Protein AF-A0A7H4P3D1-F1 (afdb_monomer)

Secondary structure (DSSP, 8-state):
-----SSHHHHHHHEEEEEETTEEEEEE---EEEEE-TT--EEEEEEGGGEEEETTEEEEHHHHHHHHHTSTT--EEEEEEEP-SS--EEEEEEE-S-TT--HHHHHHHHHTTS-GGGS-SEEEE-SS--B-TTSSB-HHHHHHHHHTT-

InterPro domains:
  IPR025110 AMP-binding enzyme, C-terminal domain [PF13193] (64-136)
  IPR045851 AMP-binding enzyme domain superfamily [G3DSA:3.30.300.30] (56-149)

Mean predicted aligned error: 7.92 Å

Organism: NCBI:txid2058152

Structure (mmCIF, N/CA/C/O backbone):
data_AF-A0A7H4P3D1-F1
#
_entry.id   AF-A0A7H4P3D1-F1
#
loop_
_atom_site.group_PDB
_atom_site.id
_atom_site.type_symbol
_atom_site.label_atom_id
_atom_site.label_alt_id
_atom_site.label_comp_id
_atom_site.label_asym_id
_atom_site.label_entity_id
_atom_site.label_seq_id
_atom_site.pdbx_PDB_ins_code
_atom_site.Cartn_x
_atom_site.Cartn_y
_atom_site.Cartn_z
_atom_site.occupancy
_atom_site.B_iso_or_equiv
_atom_site.auth_seq_id
_atom_site.auth_comp_id
_atom_site.auth_asym_id
_atom_site.auth_atom_id
_atom_site.pdbx_PDB_model_num
ATOM 1 N N . MET A 1 1 ? -19.772 1.461 20.536 1.00 72.75 1 MET A N 1
ATOM 2 C CA . MET A 1 1 ? -18.361 1.817 20.807 1.00 72.75 1 MET A CA 1
ATOM 3 C C . MET A 1 1 ? -17.828 0.920 21.906 1.00 72.75 1 MET A C 1
ATOM 5 O O . MET A 1 1 ? -18.615 0.497 22.742 1.00 72.75 1 MET A O 1
ATOM 9 N N . ALA A 1 2 ? -16.532 0.612 21.884 1.00 85.75 2 ALA A N 1
ATOM 10 C CA . ALA A 1 2 ? -15.872 -0.079 22.991 1.00 85.75 2 ALA A CA 1
ATOM 11 C C . ALA A 1 2 ? -15.752 0.839 24.223 1.00 85.75 2 ALA A C 1
ATOM 13 O O . ALA A 1 2 ? -15.861 2.056 24.089 1.00 85.75 2 ALA A O 1
ATOM 14 N N . LEU A 1 3 ? -15.507 0.251 25.399 1.00 91.12 3 LEU A N 1
ATOM 15 C CA . LEU A 1 3 ? -15.302 0.992 26.653 1.00 91.12 3 LEU A CA 1
ATOM 16 C C . LEU A 1 3 ? -13.948 1.719 26.711 1.00 91.12 3 LEU A C 1
ATOM 18 O O . LEU A 1 3 ? -13.807 2.683 27.453 1.00 91.12 3 LEU A O 1
ATOM 22 N N . GLY A 1 4 ? -12.960 1.259 25.941 1.00 91.88 4 GLY A N 1
ATOM 23 C CA . GLY A 1 4 ? -11.606 1.804 25.931 1.00 91.88 4 GLY A CA 1
ATOM 24 C C . GLY A 1 4 ? -10.551 0.721 25.719 1.00 91.88 4 GLY A C 1
ATOM 25 O O . GLY A 1 4 ? -10.871 -0.422 25.387 1.00 91.88 4 GLY A O 1
ATOM 26 N N . TYR A 1 5 ? -9.294 1.103 25.915 1.00 93.94 5 TYR A N 1
ATOM 27 C CA . TYR A 1 5 ? -8.133 0.220 25.981 1.00 93.94 5 TYR A CA 1
ATOM 28 C C . TYR A 1 5 ? -7.785 -0.110 27.436 1.00 93.94 5 TYR A C 1
ATOM 30 O O . TYR A 1 5 ? -8.216 0.575 28.360 1.00 93.94 5 TYR A O 1
ATOM 38 N N . SER A 1 6 ? -6.956 -1.136 27.645 1.00 95.44 6 SER A N 1
ATOM 39 C CA . SER A 1 6 ? -6.374 -1.415 28.966 1.00 95.44 6 SER A CA 1
ATOM 40 C C . SER A 1 6 ? -5.461 -0.286 29.455 1.00 95.44 6 SER A C 1
ATOM 42 O O . SER A 1 6 ? -5.284 -0.129 30.657 1.00 95.44 6 SER A O 1
ATOM 44 N N . ASP A 1 7 ? -4.889 0.488 28.526 1.00 95.81 7 ASP A N 1
ATOM 45 C CA . ASP A 1 7 ? -4.150 1.716 28.807 1.00 95.81 7 ASP A CA 1
ATOM 46 C C . ASP A 1 7 ? -5.115 2.927 28.853 1.00 95.81 7 ASP A C 1
ATOM 48 O O . ASP A 1 7 ? -5.728 3.279 27.831 1.00 95.81 7 ASP A O 1
ATOM 52 N N . PRO A 1 8 ? -5.264 3.590 30.016 1.00 94.56 8 PRO A N 1
ATOM 53 C CA . PRO A 1 8 ? -6.121 4.763 30.156 1.00 94.56 8 PRO A CA 1
ATOM 54 C C . PRO A 1 8 ? -5.666 5.971 29.329 1.00 94.56 8 PRO A C 1
ATOM 56 O O . PRO A 1 8 ? -6.516 6.723 28.852 1.00 94.56 8 PRO A O 1
ATOM 59 N N . GLN A 1 9 ? -4.357 6.163 29.126 1.00 94.44 9 GLN A N 1
ATOM 60 C CA . GLN A 1 9 ? -3.843 7.288 28.334 1.00 94.44 9 GLN A CA 1
ATOM 61 C C . GLN A 1 9 ? -4.217 7.109 26.865 1.00 94.44 9 GLN A C 1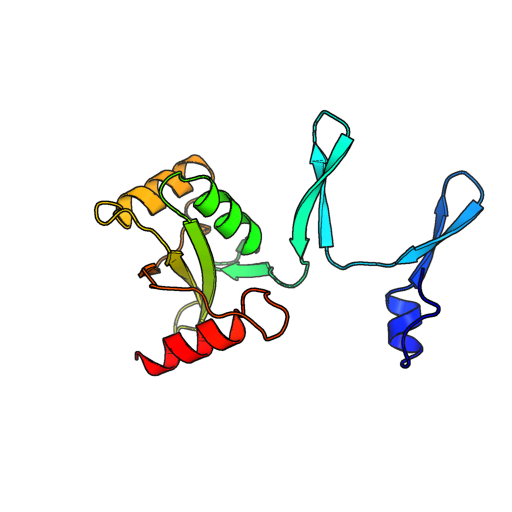
ATOM 63 O O . GLN A 1 9 ? -4.815 8.003 26.267 1.00 94.44 9 GLN A O 1
ATOM 68 N N . LEU A 1 10 ? -3.998 5.910 26.317 1.00 91.94 10 LEU A N 1
ATOM 69 C CA . LEU A 1 10 ? -4.410 5.588 24.951 1.00 91.94 10 LEU A CA 1
ATOM 70 C C . LEU A 1 10 ? -5.931 5.704 24.762 1.00 91.94 10 LEU A C 1
ATOM 72 O O . LEU A 1 10 ? -6.401 6.105 23.695 1.00 91.94 10 LEU A O 1
ATOM 76 N N . THR A 1 11 ? -6.711 5.375 25.796 1.00 93.88 11 THR A N 1
ATOM 77 C CA . THR A 1 11 ? -8.167 5.575 25.787 1.00 93.88 11 THR A CA 1
ATOM 78 C C . THR A 1 11 ? -8.511 7.054 25.655 1.00 93.88 11 THR A C 1
ATOM 80 O O . THR A 1 11 ? -9.230 7.415 24.727 1.00 93.88 11 THR A O 1
ATOM 83 N N . ALA A 1 12 ? -7.954 7.919 26.506 1.00 93.81 12 ALA A N 1
ATOM 84 C CA . ALA A 1 12 ? -8.199 9.361 26.449 1.00 93.81 12 ALA A CA 1
ATOM 85 C C . ALA A 1 12 ? -7.734 9.996 25.123 1.00 93.81 12 ALA A C 1
ATOM 87 O O . ALA A 1 12 ? -8.370 10.911 24.608 1.00 93.81 12 ALA A O 1
ATOM 88 N N . GLU A 1 13 ? -6.655 9.486 24.523 1.00 92.31 13 GLU A N 1
ATOM 89 C CA . GLU A 1 13 ? -6.147 9.967 23.232 1.00 92.31 13 GLU A CA 1
ATOM 90 C C . GLU A 1 13 ? -7.005 9.569 22.022 1.00 92.31 13 GLU A C 1
ATOM 92 O O . GLU A 1 13 ? -6.906 10.184 20.951 1.00 92.31 13 GLU A O 1
ATOM 97 N N . ARG A 1 14 ? -7.773 8.480 22.130 1.00 94.12 14 ARG A N 1
ATOM 98 C CA . ARG A 1 14 ? -8.523 7.904 21.004 1.00 94.12 14 ARG A CA 1
ATOM 99 C C . ARG A 1 14 ? -10.029 8.085 21.139 1.00 94.12 14 ARG A C 1
ATOM 101 O O . ARG A 1 14 ? -10.684 8.178 20.106 1.00 94.12 14 ARG A O 1
ATOM 108 N N . PHE A 1 15 ? -10.562 8.150 22.353 1.00 96.00 15 PHE A N 1
ATOM 109 C CA . PHE A 1 15 ? -11.979 8.350 22.641 1.00 96.00 15 PHE A CA 1
ATOM 110 C C . PHE A 1 15 ? -12.197 9.785 23.125 1.00 96.00 15 PHE A C 1
ATOM 112 O O . PHE A 1 15 ? -11.835 10.132 24.245 1.00 96.00 15 PHE A O 1
ATOM 119 N N . ILE A 1 16 ? -12.763 10.627 22.263 1.00 95.50 16 ILE A N 1
ATOM 120 C CA . ILE A 1 16 ? -12.847 12.079 22.461 1.00 95.50 16 ILE A CA 1
ATOM 121 C C . ILE A 1 16 ? -14.318 12.482 22.489 1.00 95.50 16 ILE A C 1
ATOM 123 O O . ILE A 1 16 ? -15.066 12.136 21.576 1.00 95.50 16 ILE A O 1
ATOM 127 N N . SER A 1 17 ? -14.732 13.214 23.522 1.00 95.31 17 SER A N 1
ATOM 128 C CA . SER A 1 17 ? -16.070 13.812 23.563 1.00 95.31 17 SER A CA 1
ATOM 129 C C . SER A 1 17 ? -16.103 15.055 22.677 1.00 95.31 17 SER A C 1
ATOM 131 O O . SER A 1 17 ? -15.261 15.940 22.836 1.00 95.31 17 SER A O 1
ATOM 133 N N . ILE A 1 18 ? -17.036 15.111 21.727 1.00 95.38 18 ILE A N 1
ATOM 134 C CA . ILE A 1 18 ? -17.184 16.221 20.780 1.00 95.38 18 ILE A CA 1
ATOM 135 C C . ILE A 1 18 ? -18.657 16.651 20.752 1.00 95.38 18 ILE A C 1
ATOM 137 O O . ILE A 1 18 ? -19.525 15.794 20.558 1.00 95.38 18 ILE A O 1
ATOM 141 N N . PRO A 1 19 ? -18.954 17.958 20.876 1.00 95.94 19 PRO A N 1
ATOM 142 C CA . PRO A 1 19 ? -20.298 18.473 20.658 1.00 95.94 19 PRO A CA 1
ATOM 143 C C . PRO A 1 19 ? -20.730 18.231 19.208 1.00 95.94 19 PRO A C 1
ATOM 145 O O . PRO A 1 19 ? -20.102 18.723 18.267 1.00 95.94 19 PRO A O 1
ATOM 148 N N . TYR A 1 20 ? -21.815 17.491 19.010 1.00 93.25 20 TYR A N 1
ATOM 149 C CA . TYR A 1 20 ? -22.378 17.208 17.697 1.00 93.25 20 TYR A CA 1
ATOM 150 C C . TYR A 1 20 ? -23.904 17.257 17.770 1.00 93.25 20 TYR A C 1
ATOM 152 O O . TYR A 1 20 ? -24.517 16.587 18.591 1.00 93.25 20 TYR A O 1
ATOM 160 N N . GLN A 1 21 ? -24.527 18.084 16.925 1.00 94.38 21 GLN A N 1
ATOM 161 C CA . GLN A 1 21 ? -25.988 18.274 16.894 1.00 94.38 21 GLN A CA 1
ATOM 162 C C . GLN A 1 21 ? -26.615 18.634 18.262 1.00 94.38 21 GLN A C 1
ATOM 164 O O . GLN A 1 21 ? -27.745 18.258 18.560 1.00 94.38 21 GLN A O 1
ATOM 169 N N . GLY A 1 22 ? -25.895 19.402 19.087 1.00 93.44 22 GLY A N 1
ATOM 170 C CA . GLY A 1 22 ? -26.395 19.901 20.374 1.00 93.44 22 GLY A CA 1
ATOM 171 C C . GLY A 1 22 ? -26.222 18.944 21.557 1.00 93.44 22 GLY A C 1
ATOM 172 O O . GLY A 1 22 ? -26.674 19.268 22.652 1.00 93.44 22 GLY A O 1
ATOM 173 N N . THR A 1 23 ? -25.558 17.801 21.370 1.00 95.50 23 THR A N 1
ATOM 174 C CA . THR A 1 23 ? -25.186 16.883 22.453 1.00 95.50 23 THR A CA 1
ATOM 175 C C . THR A 1 23 ? -23.700 16.552 22.406 1.00 95.50 23 THR A C 1
ATOM 177 O O . THR A 1 23 ? -23.079 16.555 21.344 1.00 95.50 23 THR A O 1
ATOM 180 N N . ASP A 1 24 ? -23.120 16.259 23.565 1.00 94.69 24 ASP A N 1
ATOM 181 C CA . ASP A 1 24 ? -21.763 15.727 23.636 1.00 94.69 24 ASP A CA 1
ATOM 182 C C . ASP A 1 24 ? -21.795 14.238 23.292 1.00 94.69 24 ASP A C 1
ATOM 184 O O . ASP A 1 24 ? -22.422 13.430 23.983 1.00 94.69 24 ASP A O 1
ATOM 188 N N . VAL A 1 25 ? -21.127 13.877 22.198 1.00 96.50 25 VAL A N 1
ATOM 189 C CA . VAL A 1 25 ? -21.044 12.502 21.710 1.00 96.50 25 VAL A CA 1
ATOM 190 C C . VAL A 1 25 ? -19.599 12.034 21.813 1.00 96.50 25 VAL A C 1
ATOM 192 O O . VAL A 1 25 ? -18.666 12.744 21.442 1.00 96.50 25 VAL A O 1
ATOM 195 N N . LEU A 1 26 ? -19.400 10.813 22.306 1.00 95.38 26 LEU A N 1
ATOM 196 C CA . LEU A 1 26 ? -18.085 10.183 22.308 1.00 95.38 26 LEU A CA 1
ATOM 197 C C . LEU A 1 26 ? -17.746 9.711 20.886 1.00 95.38 26 LEU A C 1
ATOM 199 O O . LEU A 1 26 ? -18.516 8.977 20.275 1.00 95.38 26 LEU A O 1
ATOM 203 N N . PHE A 1 27 ? -16.590 10.101 20.360 1.00 95.81 27 PHE A N 1
ATOM 204 C CA . PHE A 1 27 ? -16.080 9.653 19.064 1.00 95.81 27 PHE A CA 1
ATOM 205 C C . PHE A 1 27 ? -14.784 8.870 19.232 1.00 95.81 27 PHE A C 1
ATOM 207 O O . PHE A 1 27 ? -13.979 9.157 20.115 1.00 95.81 27 PHE A O 1
ATOM 214 N N . TYR A 1 28 ? -14.554 7.905 18.338 1.00 94.81 28 TYR A N 1
ATOM 215 C CA . TYR A 1 28 ? -13.299 7.162 18.265 1.00 94.81 28 TYR A CA 1
ATOM 216 C C . TYR A 1 28 ? -12.442 7.632 17.081 1.00 94.81 28 TYR A C 1
ATOM 218 O O . TYR A 1 28 ? -12.864 7.559 15.926 1.00 94.81 28 TYR A O 1
ATOM 226 N N . ARG A 1 29 ? -11.211 8.078 17.351 1.00 92.06 29 ARG A N 1
ATOM 227 C CA . ARG A 1 29 ? -10.242 8.518 16.338 1.00 92.06 29 ARG A CA 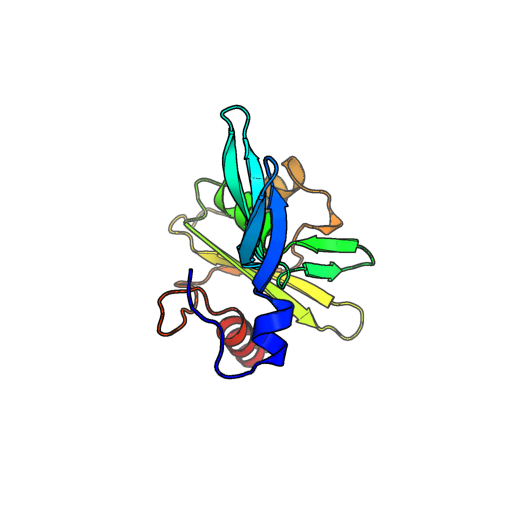1
ATOM 228 C C . ARG A 1 29 ? -9.552 7.319 15.682 1.00 92.06 29 ARG A C 1
ATOM 230 O O . ARG A 1 29 ? -8.555 6.798 16.193 1.00 92.06 29 ARG A O 1
ATOM 237 N N . THR A 1 30 ? -10.052 6.931 14.511 1.00 88.88 30 THR A N 1
ATOM 238 C CA . THR A 1 30 ? -9.614 5.749 13.745 1.00 88.88 30 THR A CA 1
ATOM 239 C C . THR A 1 30 ? -8.190 5.825 13.193 1.00 88.88 30 THR A C 1
ATOM 241 O O . THR A 1 30 ? -7.587 4.782 12.933 1.00 88.88 30 THR A O 1
ATOM 244 N N . ASP A 1 31 ? -7.646 7.041 13.048 1.00 86.44 31 ASP A N 1
ATOM 245 C CA . ASP A 1 31 ? -6.417 7.334 12.283 1.00 86.44 31 ASP A CA 1
ATOM 246 C C . ASP A 1 31 ? -6.533 7.059 10.775 1.00 86.44 31 ASP A C 1
ATOM 248 O O . ASP A 1 31 ? -5.543 7.080 10.039 1.00 86.44 31 ASP A O 1
ATOM 252 N N . ASP A 1 32 ? -7.745 6.784 10.303 1.00 86.50 32 ASP A N 1
ATOM 253 C CA . ASP A 1 32 ? -8.042 6.636 8.891 1.00 86.50 32 ASP A CA 1
ATOM 254 C C . ASP A 1 32 ? -8.298 8.030 8.291 1.00 86.50 32 ASP A C 1
ATOM 256 O O . ASP A 1 32 ? -8.981 8.871 8.877 1.00 86.50 32 ASP A O 1
ATOM 260 N N . ARG A 1 33 ? -7.732 8.294 7.111 1.00 81.88 33 ARG A N 1
ATOM 261 C CA . ARG A 1 33 ? -8.035 9.488 6.317 1.00 81.88 33 ARG A CA 1
ATOM 262 C C . ARG A 1 33 ? -9.154 9.130 5.356 1.00 81.88 33 ARG A C 1
ATOM 264 O O . ARG A 1 33 ? -9.011 8.183 4.586 1.00 81.88 33 ARG A O 1
ATOM 271 N N . ALA A 1 34 ? -10.219 9.918 5.360 1.00 88.75 34 ALA A N 1
ATOM 272 C CA . ALA A 1 34 ? -11.354 9.732 4.472 1.00 88.75 34 ALA A CA 1
ATOM 273 C C . ALA A 1 34 ? -11.849 11.072 3.914 1.00 88.75 34 ALA A C 1
ATOM 275 O O . ALA A 1 34 ? -11.550 12.131 4.465 1.00 88.75 34 ALA A O 1
ATOM 276 N N . THR A 1 35 ? -12.589 11.001 2.813 1.00 91.44 35 THR A N 1
ATOM 277 C CA . THR A 1 35 ? -13.339 12.110 2.207 1.00 91.44 35 THR A CA 1
ATOM 278 C C . THR A 1 35 ? -14.732 11.617 1.833 1.00 91.44 35 THR A C 1
ATOM 280 O O . THR A 1 35 ? -14.950 10.408 1.796 1.00 91.44 35 THR A O 1
ATOM 283 N N . CYS A 1 36 ? -15.663 12.521 1.541 1.00 94.50 36 CYS A N 1
ATOM 284 C CA . CYS A 1 36 ? -16.924 12.152 0.901 1.00 94.50 36 CYS A CA 1
ATOM 285 C C . CYS A 1 36 ? -16.808 12.283 -0.624 1.00 94.50 36 CYS A C 1
ATOM 287 O O . CYS A 1 36 ? -16.078 13.158 -1.103 1.00 94.50 36 CYS A O 1
ATOM 289 N N . ASP A 1 37 ? -17.501 11.424 -1.371 1.00 91.44 37 ASP A N 1
ATOM 290 C CA . ASP A 1 37 ? -17.739 11.617 -2.806 1.00 91.44 37 ASP A CA 1
ATOM 291 C C . ASP A 1 37 ? -18.935 12.563 -3.058 1.00 91.44 37 ASP A C 1
ATOM 293 O O . ASP A 1 37 ? -19.469 13.176 -2.128 1.00 91.44 37 ASP A O 1
ATOM 297 N N . GLN A 1 38 ? -19.338 12.720 -4.323 1.00 93.88 38 GLN A N 1
ATOM 298 C CA . GLN A 1 38 ? -20.454 13.597 -4.711 1.00 93.88 38 GLN A CA 1
ATOM 299 C C . GLN A 1 38 ? -21.811 13.119 -4.167 1.00 93.88 38 GLN A C 1
ATOM 301 O O . GLN A 1 38 ? -22.704 13.941 -3.970 1.00 93.88 38 GLN A O 1
ATOM 306 N N . ASP A 1 39 ? -21.934 11.829 -3.855 1.00 95.00 39 ASP A N 1
ATOM 307 C CA . ASP A 1 39 ? -23.143 11.193 -3.327 1.00 95.00 39 ASP A CA 1
ATOM 308 C C . ASP A 1 39 ? -23.120 11.086 -1.790 1.00 95.00 39 ASP A C 1
ATOM 310 O O . ASP A 1 39 ? -23.997 10.472 -1.184 1.00 95.00 39 ASP A O 1
ATOM 314 N N . SER A 1 40 ? -22.145 11.725 -1.130 1.00 92.50 40 SER A N 1
ATOM 315 C CA . SER A 1 40 ? -21.931 11.689 0.325 1.00 92.50 40 SER A CA 1
ATOM 316 C C . SER A 1 40 ? -21.518 10.322 0.890 1.00 92.50 40 SER A C 1
ATOM 318 O O . SER A 1 40 ? -21.599 10.112 2.104 1.00 92.50 40 SER A O 1
ATOM 320 N N . ASN A 1 41 ? -21.009 9.407 0.059 1.00 93.44 41 ASN A N 1
ATOM 321 C CA . ASN A 1 41 ? -20.410 8.167 0.550 1.00 93.44 41 ASN A CA 1
ATOM 322 C C . ASN A 1 41 ? -19.010 8.432 1.107 1.00 93.44 41 ASN A C 1
ATOM 324 O O . ASN A 1 41 ? -18.232 9.201 0.542 1.00 93.44 41 ASN A O 1
ATOM 328 N N . ILE A 1 42 ? -18.656 7.750 2.198 1.00 92.62 42 ILE A N 1
ATOM 329 C CA . ILE A 1 42 ? -17.329 7.865 2.812 1.00 92.62 42 ILE A CA 1
ATOM 330 C C . ILE A 1 42 ? -16.319 7.024 2.022 1.00 92.62 42 ILE A C 1
ATOM 332 O O . ILE A 1 42 ? -16.405 5.797 1.984 1.00 92.62 42 ILE A O 1
ATOM 336 N N . VAL A 1 43 ? -15.310 7.685 1.459 1.00 87.69 43 VAL A N 1
ATOM 337 C CA . VAL A 1 43 ? -14.198 7.082 0.718 1.00 87.69 43 VAL A CA 1
ATOM 338 C C . VAL A 1 43 ? -12.929 7.118 1.563 1.00 87.69 43 VAL A C 1
ATOM 340 O O . VAL A 1 43 ? -12.440 8.182 1.948 1.00 87.69 43 VAL A O 1
ATOM 343 N N . LEU A 1 44 ? -12.356 5.943 1.826 1.00 85.12 44 LEU A N 1
ATOM 344 C CA . LEU A 1 44 ? -11.085 5.805 2.534 1.00 85.12 44 LEU A CA 1
ATOM 345 C C . LEU A 1 44 ? -9.910 6.157 1.605 1.00 85.12 44 LEU A C 1
ATOM 347 O O . LEU A 1 44 ? -9.681 5.479 0.608 1.00 85.12 44 LEU A O 1
ATOM 351 N N . VAL A 1 45 ? -9.116 7.168 1.966 1.00 79.69 45 VAL A N 1
ATOM 352 C CA . VAL A 1 45 ? -7.932 7.610 1.196 1.00 79.69 45 VAL A CA 1
ATOM 353 C C . VAL A 1 45 ? -6.601 7.147 1.805 1.00 79.69 45 VAL A C 1
ATOM 355 O O . VAL A 1 45 ? -5.530 7.348 1.227 1.00 79.69 45 VAL A O 1
ATOM 358 N N . GLY A 1 46 ? -6.637 6.534 2.989 1.00 68.94 46 GLY A N 1
ATOM 359 C CA . GLY A 1 46 ? -5.475 5.902 3.609 1.00 68.94 46 GLY A CA 1
ATOM 360 C C . GLY A 1 46 ? -5.513 5.932 5.132 1.00 68.94 46 GLY A C 1
ATOM 361 O O . GLY A 1 46 ? -6.548 6.170 5.739 1.00 68.94 46 GLY A O 1
ATOM 362 N N . ARG A 1 47 ? -4.351 5.719 5.753 1.00 76.62 47 ARG A N 1
ATOM 363 C CA . ARG A 1 47 ? -4.125 5.848 7.202 1.00 76.62 47 ARG A CA 1
ATOM 364 C C . ARG A 1 47 ? -3.070 6.909 7.468 1.00 76.62 47 ARG A C 1
ATOM 366 O O . ARG A 1 47 ? -2.158 7.063 6.655 1.00 76.62 47 ARG A O 1
ATOM 373 N N . GLY A 1 48 ? -3.160 7.596 8.607 1.00 64.25 48 GLY A N 1
ATOM 374 C CA . GLY A 1 48 ? -2.201 8.623 9.035 1.00 64.25 48 GLY A CA 1
ATOM 375 C C . GLY A 1 48 ? -0.737 8.162 8.998 1.00 64.25 48 GLY A C 1
ATOM 376 O O . GLY A 1 48 ? 0.158 8.960 8.738 1.00 64.25 48 GLY A O 1
ATOM 377 N N . ASN A 1 49 ? -0.501 6.855 9.136 1.00 64.50 49 ASN A N 1
ATOM 378 C CA . ASN A 1 49 ? 0.824 6.262 9.329 1.00 64.50 49 ASN A CA 1
ATOM 379 C C . ASN A 1 49 ? 1.568 5.930 8.019 1.00 64.50 49 ASN A C 1
ATOM 381 O O . ASN A 1 49 ? 2.678 5.412 8.071 1.00 64.50 49 ASN A O 1
ATOM 385 N N . HIS A 1 50 ? 0.980 6.189 6.846 1.00 72.06 50 HIS A N 1
ATOM 386 C CA . HIS A 1 50 ? 1.603 5.889 5.543 1.00 72.06 50 HIS A CA 1
ATOM 387 C C . HIS A 1 50 ? 2.064 7.147 4.795 1.00 72.06 50 HIS A C 1
ATOM 389 O O . HIS A 1 50 ? 2.048 7.189 3.563 1.00 72.06 50 HIS A O 1
ATOM 395 N N . ILE A 1 51 ? 2.450 8.183 5.543 1.00 79.50 51 ILE A N 1
ATOM 396 C CA . ILE A 1 51 ? 3.020 9.413 4.996 1.00 79.50 51 ILE A CA 1
ATOM 397 C C . ILE A 1 51 ? 4.535 9.368 5.176 1.00 79.50 51 ILE A C 1
ATOM 399 O O . ILE A 1 51 ? 5.018 9.228 6.297 1.00 79.50 51 ILE A O 1
ATOM 403 N N . CYS A 1 52 ? 5.283 9.538 4.092 1.00 85.69 52 CYS A N 1
ATOM 404 C CA . CYS A 1 52 ? 6.737 9.685 4.133 1.00 85.69 52 CYS A CA 1
ATOM 405 C C . CYS A 1 52 ? 7.170 11.019 3.520 1.00 85.69 52 CYS A C 1
ATOM 407 O O . CYS A 1 52 ? 6.409 11.668 2.797 1.00 85.69 52 CYS A O 1
ATOM 409 N N . LYS A 1 53 ? 8.402 11.438 3.822 1.00 86.62 53 LYS A N 1
ATOM 410 C CA . LYS A 1 53 ? 9.056 12.547 3.127 1.00 86.62 53 LYS A CA 1
ATOM 411 C C . LYS A 1 53 ? 9.979 11.986 2.051 1.00 86.62 53 LYS A C 1
ATOM 413 O O . LYS A 1 53 ? 10.869 11.213 2.379 1.00 86.62 53 LYS A O 1
ATOM 418 N N . ILE A 1 54 ? 9.769 12.394 0.805 1.00 86.50 54 ILE A N 1
ATOM 419 C CA . ILE A 1 54 ? 10.633 12.081 -0.343 1.00 86.50 54 ILE A CA 1
ATOM 420 C C . ILE A 1 54 ? 10.959 13.411 -1.009 1.00 86.50 54 ILE A C 1
ATOM 422 O O . ILE A 1 54 ? 10.034 14.169 -1.305 1.00 86.50 54 ILE A O 1
ATOM 426 N N . ARG A 1 55 ? 12.245 13.735 -1.198 1.00 84.25 55 ARG A N 1
ATOM 427 C CA . ARG A 1 55 ? 12.680 14.987 -1.856 1.00 84.25 55 ARG A CA 1
ATOM 428 C C . ARG A 1 55 ? 12.040 16.260 -1.271 1.00 84.25 55 ARG A C 1
ATOM 430 O O . ARG A 1 55 ? 11.690 17.188 -1.990 1.00 84.25 55 ARG A O 1
ATOM 437 N N . GLY A 1 56 ? 11.800 16.283 0.043 1.00 85.69 56 GLY A N 1
ATOM 438 C CA . GLY A 1 56 ? 11.129 17.394 0.737 1.00 85.69 56 GLY A CA 1
ATOM 439 C C . GLY A 1 56 ? 9.593 17.415 0.644 1.00 85.69 56 GLY A C 1
ATOM 440 O O . GLY A 1 56 ? 8.960 18.202 1.349 1.00 85.69 56 GLY A O 1
ATOM 441 N N . PHE A 1 57 ? 8.971 16.523 -0.131 1.00 86.44 57 PHE A N 1
ATOM 442 C CA . PHE A 1 57 ? 7.518 16.428 -0.285 1.00 86.44 57 PHE A CA 1
ATOM 443 C C . PHE A 1 57 ? 6.901 15.388 0.648 1.00 86.44 57 PHE A C 1
ATOM 445 O O . PHE A 1 57 ? 7.469 14.323 0.883 1.00 86.44 57 PHE A O 1
ATOM 452 N N . ARG A 1 58 ? 5.699 15.676 1.162 1.00 86.56 58 ARG A N 1
ATOM 453 C CA . ARG A 1 58 ? 4.886 14.700 1.902 1.00 86.56 58 ARG A CA 1
ATOM 454 C C . ARG A 1 58 ? 4.113 13.834 0.913 1.00 86.56 58 ARG A C 1
ATOM 456 O O . ARG A 1 58 ? 3.194 14.315 0.258 1.00 86.56 58 ARG A O 1
ATOM 463 N N . VAL A 1 59 ? 4.462 12.557 0.855 1.00 87.88 59 VAL A N 1
ATOM 464 C CA . VAL A 1 59 ? 3.849 11.568 -0.033 1.00 87.88 59 VAL A CA 1
ATOM 465 C C . VAL A 1 59 ? 2.961 10.637 0.787 1.00 87.88 59 VAL A C 1
ATOM 467 O O . VAL A 1 59 ? 3.408 10.101 1.798 1.00 87.88 59 VAL A O 1
ATOM 470 N N . ASN A 1 60 ? 1.720 10.412 0.347 1.00 88.81 60 ASN A N 1
ATOM 471 C CA . ASN A 1 60 ? 0.868 9.342 0.875 1.00 88.81 60 ASN A CA 1
ATOM 472 C C . ASN A 1 60 ? 1.053 8.079 0.022 1.00 88.81 60 ASN A C 1
ATOM 474 O O . ASN A 1 60 ? 0.601 8.036 -1.125 1.00 88.81 60 ASN A O 1
ATOM 478 N N . LEU A 1 61 ? 1.674 7.045 0.594 1.00 91.19 61 LEU A N 1
ATOM 479 C CA . LEU A 1 61 ? 1.949 5.789 -0.110 1.00 91.19 61 LEU A CA 1
ATOM 480 C C . LEU A 1 61 ? 0.661 5.092 -0.566 1.00 91.19 61 LEU A C 1
ATOM 482 O O . LEU A 1 61 ? 0.594 4.604 -1.691 1.00 91.19 61 LEU A O 1
ATOM 486 N N . ALA A 1 62 ? -0.385 5.110 0.267 1.00 88.62 62 ALA A N 1
ATOM 487 C CA . ALA A 1 62 ? -1.669 4.490 -0.062 1.00 88.62 62 ALA A CA 1
ATOM 488 C C . ALA A 1 62 ? -2.348 5.161 -1.269 1.00 88.62 62 ALA A C 1
ATOM 490 O O . ALA A 1 62 ? -3.058 4.494 -2.019 1.00 88.62 62 ALA A O 1
ATOM 491 N N . GLY A 1 63 ? -2.097 6.459 -1.477 1.00 90.00 63 GLY A N 1
ATOM 492 C CA . GLY A 1 63 ? -2.590 7.197 -2.638 1.00 90.00 63 GLY A CA 1
ATOM 493 C C . GLY A 1 63 ? -1.944 6.723 -3.939 1.00 90.00 63 GLY A C 1
ATOM 494 O O . GLY A 1 63 ? -2.649 6.414 -4.892 1.00 90.00 63 GLY A O 1
ATOM 495 N N . ILE A 1 64 ? -0.615 6.581 -3.964 1.00 94.06 64 ILE A N 1
ATOM 496 C CA . ILE A 1 64 ? 0.095 6.066 -5.149 1.00 94.06 64 ILE A CA 1
ATOM 497 C C . ILE A 1 64 ? -0.306 4.611 -5.419 1.00 94.06 64 ILE A C 1
ATOM 499 O O . ILE A 1 64 ? -0.566 4.236 -6.557 1.00 94.06 64 ILE A O 1
ATOM 503 N N . GLU A 1 65 ? -0.416 3.797 -4.368 1.00 94.94 65 GLU A N 1
ATOM 504 C CA . GLU A 1 65 ? -0.897 2.421 -4.480 1.00 94.94 65 GLU A CA 1
ATOM 505 C C . GLU A 1 65 ? -2.317 2.347 -5.057 1.00 94.94 65 GLU A C 1
ATOM 507 O O . GLU A 1 65 ? -2.616 1.449 -5.837 1.00 94.94 65 GLU A O 1
ATOM 512 N N . HIS A 1 66 ? -3.203 3.273 -4.677 1.00 93.62 66 HIS A N 1
ATOM 513 C CA . HIS A 1 66 ? -4.542 3.357 -5.252 1.00 93.62 66 HIS A CA 1
ATOM 514 C C . HIS A 1 66 ? -4.484 3.716 -6.738 1.00 93.62 66 HIS A C 1
ATOM 516 O O . HIS A 1 66 ? -5.092 3.011 -7.533 1.00 93.62 66 HIS A O 1
ATOM 522 N N . LEU A 1 67 ? -3.704 4.732 -7.120 1.00 95.62 67 LEU A N 1
ATOM 523 C CA . LEU A 1 67 ? -3.542 5.121 -8.524 1.00 95.62 67 LEU A CA 1
ATOM 524 C C . LEU A 1 67 ? -2.998 3.974 -9.384 1.00 95.62 67 LEU A C 1
ATOM 526 O O . LEU A 1 67 ? -3.512 3.742 -10.473 1.00 95.62 67 LEU A O 1
ATOM 530 N N . LEU A 1 68 ? -2.011 3.220 -8.890 1.00 96.94 68 LEU A N 1
ATOM 531 C CA . LEU A 1 68 ? -1.486 2.043 -9.590 1.00 96.94 68 LEU A CA 1
ATOM 532 C C . LEU A 1 68 ? -2.542 0.940 -9.746 1.00 96.94 68 LEU A C 1
ATOM 534 O O . LEU A 1 68 ? -2.621 0.350 -10.816 1.00 96.94 68 LEU A O 1
ATOM 538 N N . ARG A 1 69 ? -3.394 0.706 -8.736 1.00 96.25 69 ARG A N 1
ATOM 539 C CA . ARG A 1 69 ? -4.513 -0.256 -8.828 1.00 96.25 69 ARG A CA 1
ATOM 540 C C . ARG A 1 69 ? -5.614 0.152 -9.808 1.00 96.25 69 ARG A C 1
ATOM 542 O O . ARG A 1 69 ? -6.434 -0.686 -10.156 1.00 96.25 69 ARG A O 1
ATOM 549 N N . LEU A 1 70 ? -5.666 1.413 -10.242 1.00 95.44 70 LEU A N 1
ATOM 550 C CA . LEU A 1 70 ? -6.589 1.829 -11.305 1.00 95.44 70 LEU A CA 1
ATOM 551 C C . LEU A 1 70 ? -6.124 1.368 -12.693 1.00 95.44 70 LEU A C 1
ATOM 553 O O . LEU A 1 70 ? -6.918 1.372 -13.630 1.00 95.44 70 LEU A O 1
ATOM 557 N N . HIS A 1 71 ? -4.855 0.977 -12.849 1.00 96.56 71 HIS A N 1
ATOM 558 C CA . HIS A 1 71 ? -4.383 0.383 -14.091 1.00 96.56 71 HIS A CA 1
ATOM 559 C C . HIS A 1 71 ? -4.921 -1.049 -14.213 1.00 96.56 71 HIS A C 1
ATOM 561 O O . HIS A 1 71 ? -4.632 -1.889 -13.368 1.00 96.56 71 HIS A O 1
ATOM 567 N N . HIS A 1 72 ? -5.659 -1.342 -15.285 1.00 95.12 72 HIS A N 1
ATOM 568 C CA . HIS A 1 72 ? -6.384 -2.610 -15.470 1.00 95.12 72 HIS A CA 1
ATOM 569 C C . HIS A 1 72 ? -5.519 -3.878 -15.344 1.00 95.12 72 HIS A C 1
ATOM 571 O O . HIS A 1 72 ? -6.011 -4.911 -14.905 1.00 95.12 72 HIS A O 1
ATOM 577 N N . ALA A 1 73 ? -4.241 -3.802 -15.720 1.00 97.19 73 ALA A N 1
ATOM 578 C CA . ALA A 1 73 ? -3.311 -4.926 -15.632 1.00 97.19 73 ALA A CA 1
ATOM 579 C C . ALA A 1 73 ? -2.701 -5.131 -14.226 1.00 97.19 73 ALA A C 1
ATOM 581 O O . ALA A 1 73 ? -2.017 -6.125 -14.001 1.00 97.19 73 ALA A O 1
ATOM 582 N N . VAL A 1 74 ? -2.893 -4.208 -13.277 1.00 97.62 74 VAL A N 1
ATOM 583 C CA . VAL A 1 74 ? -2.345 -4.320 -11.914 1.00 97.62 74 VAL A CA 1
ATOM 584 C C . VAL A 1 74 ? -3.380 -4.972 -11.007 1.00 97.62 74 VAL A C 1
ATOM 586 O O . VAL A 1 74 ? -4.392 -4.364 -10.674 1.00 97.62 74 VAL A O 1
ATOM 589 N N . GLU A 1 75 ? -3.100 -6.190 -10.549 1.00 96.88 75 GLU A N 1
ATOM 590 C CA . GLU A 1 75 ? -3.976 -6.890 -9.601 1.00 96.88 75 GLU A CA 1
ATOM 591 C C . GLU A 1 75 ? -3.801 -6.348 -8.193 1.00 96.88 75 GLU A C 1
ATOM 593 O O . GLU A 1 75 ? -4.764 -6.067 -7.478 1.00 96.88 75 GLU A O 1
ATOM 598 N N . ASP A 1 76 ? -2.541 -6.194 -7.789 1.00 96.00 76 ASP A N 1
ATOM 599 C CA . ASP A 1 76 ? -2.230 -5.629 -6.498 1.00 96.00 76 ASP A CA 1
ATOM 600 C C . ASP A 1 76 ? -0.868 -4.940 -6.462 1.00 96.00 76 ASP A C 1
ATOM 602 O O . ASP A 1 76 ? 0.009 -5.164 -7.293 1.00 96.00 76 ASP A O 1
ATOM 606 N N . VAL A 1 77 ? -0.691 -4.067 -5.477 1.00 97.00 77 VAL A N 1
ATOM 607 C CA . VAL A 1 77 ? 0.532 -3.292 -5.288 1.00 97.00 77 VAL A CA 1
ATOM 608 C C . VAL A 1 77 ? 0.733 -2.909 -3.828 1.00 97.00 77 VAL A C 1
ATOM 610 O O . VAL A 1 77 ? -0.222 -2.614 -3.088 1.00 97.00 77 VAL A O 1
ATOM 613 N N . LEU A 1 78 ? 2.000 -2.887 -3.427 1.00 96.06 78 LEU A N 1
ATOM 614 C CA . LEU A 1 78 ? 2.465 -2.348 -2.160 1.00 96.06 78 LEU A CA 1
ATOM 615 C C . LEU A 1 78 ? 3.746 -1.549 -2.399 1.00 96.06 78 LEU A C 1
ATOM 617 O O . LEU A 1 78 ? 4.671 -2.020 -3.059 1.00 96.06 78 LEU A O 1
ATOM 621 N N . ILE A 1 79 ? 3.800 -0.331 -1.868 1.00 95.25 79 ILE A N 1
ATOM 622 C CA . ILE A 1 79 ? 4.985 0.522 -1.987 1.00 95.25 79 ILE A CA 1
ATOM 623 C C . ILE A 1 79 ? 5.833 0.382 -0.723 1.00 95.25 79 ILE A C 1
ATOM 625 O O . ILE A 1 79 ? 5.322 0.185 0.373 1.00 95.25 79 ILE A O 1
ATOM 629 N N . VAL A 1 80 ? 7.144 0.494 -0.820 1.00 93.75 80 VAL A N 1
ATOM 630 C CA . VAL A 1 80 ? 8.009 0.667 0.351 1.00 93.75 80 VAL A CA 1
ATOM 631 C C . VAL A 1 80 ? 8.920 1.860 0.145 1.00 93.75 80 VAL A C 1
ATOM 633 O O . VAL A 1 80 ? 9.188 2.269 -0.985 1.00 93.75 80 VAL A O 1
ATOM 636 N N . VAL A 1 81 ? 9.373 2.424 1.260 1.00 92.25 81 VAL A N 1
ATOM 637 C CA . VAL A 1 81 ? 10.444 3.415 1.260 1.00 92.25 81 VAL A CA 1
ATOM 638 C C . VAL A 1 81 ? 11.745 2.667 1.515 1.00 92.25 81 VAL A C 1
ATOM 640 O O . VAL A 1 81 ? 11.896 2.034 2.564 1.00 92.25 81 VAL A O 1
ATOM 643 N N . GLU A 1 82 ? 12.654 2.718 0.550 1.00 90.00 82 GLU A N 1
ATOM 644 C CA . GLU A 1 82 ? 14.028 2.259 0.717 1.00 90.00 82 GLU A CA 1
ATOM 645 C C . GLU A 1 82 ? 14.872 3.445 1.184 1.00 90.00 82 GLU A C 1
ATOM 647 O O . GLU A 1 82 ? 14.853 4.510 0.564 1.00 90.00 82 GLU A O 1
ATOM 652 N N . GLU A 1 83 ? 15.597 3.271 2.285 1.00 86.50 83 GLU A N 1
ATOM 653 C CA . GLU A 1 83 ? 16.589 4.251 2.720 1.00 86.50 83 GLU A CA 1
ATOM 654 C C . GLU A 1 83 ? 17.849 4.063 1.877 1.00 86.50 83 GLU A C 1
ATOM 656 O O . GLU A 1 83 ? 18.350 2.946 1.746 1.00 86.50 83 GLU A O 1
ATOM 661 N N . THR A 1 84 ? 18.337 5.146 1.277 1.00 82.88 84 THR A N 1
ATOM 662 C CA . THR A 1 84 ? 19.607 5.162 0.544 1.00 82.88 84 THR A CA 1
ATOM 663 C C . THR A 1 84 ? 20.546 6.195 1.172 1.00 82.88 84 THR A C 1
ATOM 665 O O . THR A 1 84 ? 20.064 7.057 1.912 1.00 82.88 84 THR A O 1
ATOM 668 N N . PRO A 1 85 ? 21.868 6.122 0.914 1.00 83.75 85 PRO A N 1
ATOM 669 C CA . PRO A 1 85 ? 22.828 7.086 1.452 1.00 83.75 85 PRO A CA 1
ATOM 670 C C . PRO A 1 85 ? 22.523 8.543 1.077 1.00 83.75 85 PRO A C 1
ATOM 672 O O . PRO A 1 85 ? 22.837 9.438 1.857 1.00 83.75 85 PRO A O 1
ATOM 675 N N . ASP A 1 86 ? 21.903 8.764 -0.086 1.00 82.25 86 ASP A N 1
ATOM 676 C CA . ASP A 1 86 ? 21.594 10.099 -0.599 1.00 82.25 86 ASP A CA 1
ATOM 677 C C . ASP A 1 86 ? 20.209 10.565 -0.133 1.00 82.25 86 ASP A C 1
ATOM 679 O O . ASP A 1 86 ? 20.074 11.543 0.603 1.00 82.25 86 ASP A O 1
ATOM 683 N N . GLU A 1 87 ? 19.159 9.849 -0.544 1.00 83.75 87 GLU A N 1
ATOM 684 C CA . GLU A 1 87 ? 17.782 10.163 -0.172 1.00 83.75 87 GLU A CA 1
ATOM 685 C C . GLU A 1 87 ? 16.870 8.927 -0.135 1.00 83.75 87 GLU A C 1
ATOM 687 O O . GLU A 1 87 ? 17.086 7.954 -0.863 1.00 83.75 87 GLU A O 1
ATOM 692 N N . PRO A 1 88 ? 15.818 8.925 0.702 1.00 88.94 88 PRO A N 1
ATOM 693 C CA . PRO A 1 88 ? 14.829 7.861 0.667 1.00 88.94 88 PRO A CA 1
ATOM 694 C C . PRO A 1 88 ? 14.134 7.823 -0.698 1.00 88.94 88 PRO A C 1
ATOM 696 O O . PRO A 1 88 ? 13.671 8.852 -1.195 1.00 88.94 88 PRO A O 1
ATOM 699 N N . ARG A 1 89 ? 14.001 6.621 -1.264 1.00 91.06 89 ARG A N 1
ATOM 700 C CA . ARG A 1 89 ? 13.339 6.387 -2.553 1.00 91.06 89 ARG A CA 1
ATOM 701 C C . ARG A 1 89 ? 12.134 5.473 -2.415 1.00 91.06 89 ARG A C 1
ATOM 703 O O . ARG A 1 89 ? 12.043 4.649 -1.505 1.00 91.06 89 ARG A O 1
ATOM 710 N N . LEU A 1 90 ? 11.207 5.598 -3.356 1.00 94.69 90 LEU A N 1
ATOM 711 C CA . LEU A 1 90 ? 10.021 4.752 -3.428 1.00 94.69 90 LEU A CA 1
ATOM 712 C C . LEU A 1 90 ? 10.285 3.524 -4.305 1.00 94.69 90 LEU A C 1
ATOM 714 O O . LEU A 1 90 ? 10.752 3.649 -5.441 1.00 94.69 90 LEU A O 1
ATOM 718 N N . HIS A 1 91 ? 9.913 2.353 -3.795 1.00 96.12 91 HIS A N 1
ATOM 719 C CA . HIS A 1 91 ? 9.943 1.087 -4.516 1.00 96.12 91 HIS A CA 1
ATOM 720 C C . HIS A 1 91 ? 8.535 0.482 -4.554 1.00 96.12 91 HIS A C 1
ATOM 722 O O . HIS A 1 91 ? 7.970 0.138 -3.516 1.00 96.12 91 HIS A O 1
ATOM 728 N N . ALA A 1 92 ? 7.954 0.368 -5.748 1.00 97.56 92 ALA A N 1
ATOM 729 C CA . ALA A 1 92 ? 6.655 -0.260 -5.959 1.00 97.56 92 ALA A CA 1
ATOM 730 C C . ALA A 1 92 ? 6.804 -1.749 -6.286 1.00 97.56 92 ALA A C 1
ATOM 732 O O . ALA A 1 92 ? 7.361 -2.118 -7.317 1.00 97.56 92 ALA A O 1
ATOM 733 N N . CYS A 1 93 ? 6.268 -2.605 -5.422 1.00 97.75 93 CYS A N 1
A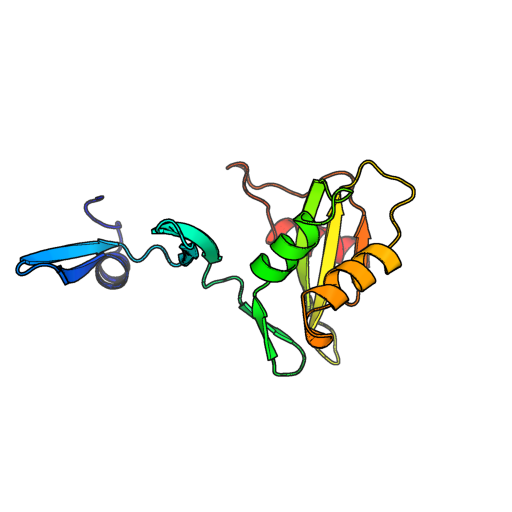TOM 734 C CA . CYS A 1 93 ? 6.152 -4.033 -5.684 1.00 97.75 93 CYS A CA 1
ATOM 735 C C . CYS A 1 93 ? 4.729 -4.341 -6.145 1.00 97.75 93 CYS A C 1
ATOM 737 O O . CYS A 1 93 ? 3.782 -4.073 -5.403 1.00 97.75 93 CYS A O 1
ATOM 739 N N . TYR A 1 94 ? 4.573 -4.869 -7.356 1.00 98.00 94 TYR A N 1
ATOM 740 C CA . TYR A 1 94 ? 3.270 -5.092 -7.984 1.00 98.00 94 TYR A CA 1
ATOM 741 C C . TYR A 1 94 ? 3.070 -6.551 -8.398 1.00 98.00 94 TYR A C 1
ATOM 743 O O . TYR A 1 94 ? 4.032 -7.289 -8.607 1.00 98.00 94 TYR A O 1
ATOM 751 N N . VAL A 1 95 ? 1.807 -6.949 -8.511 1.00 97.69 95 VAL A N 1
ATOM 752 C CA . VAL A 1 95 ? 1.359 -8.267 -8.964 1.00 97.69 95 VAL A CA 1
ATOM 753 C C . VAL A 1 95 ? 0.530 -8.075 -10.227 1.00 97.69 95 VAL A C 1
ATOM 755 O O . VAL A 1 95 ? -0.303 -7.169 -10.307 1.00 97.69 95 VAL A O 1
ATOM 758 N N . THR A 1 96 ? 0.794 -8.909 -11.227 1.00 97.50 96 THR A N 1
ATOM 759 C CA . THR A 1 96 ? 0.073 -8.922 -12.498 1.00 97.50 96 THR A CA 1
ATOM 760 C C . THR A 1 96 ? 0.146 -10.306 -13.139 1.00 97.50 96 THR A C 1
ATOM 762 O O . THR A 1 96 ? 1.170 -10.997 -13.031 1.00 97.50 96 THR A O 1
ATOM 765 N N . GLN A 1 97 ? -0.932 -10.682 -13.824 1.00 95.81 97 GLN A N 1
ATOM 766 C CA . GLN A 1 97 ? -0.984 -11.822 -14.743 1.00 95.81 97 GLN A CA 1
ATOM 767 C C . GLN A 1 97 ? -0.589 -11.443 -16.179 1.00 95.81 97 GLN A C 1
ATOM 769 O O . GLN A 1 97 ? -0.382 -12.330 -17.000 1.00 95.81 97 GLN A O 1
ATOM 774 N N . ASP A 1 98 ? -0.476 -10.150 -16.487 1.00 95.19 98 ASP A N 1
ATOM 775 C CA . ASP A 1 98 ? -0.089 -9.665 -17.807 1.00 95.19 98 ASP A CA 1
ATOM 776 C C . ASP A 1 98 ? 1.439 -9.576 -17.913 1.00 95.19 98 ASP A C 1
ATOM 778 O O . ASP A 1 98 ? 2.079 -8.679 -17.361 1.00 95.19 98 ASP A O 1
ATOM 782 N N . ASP A 1 99 ? 2.035 -10.529 -18.630 1.00 92.38 99 ASP A N 1
ATOM 783 C CA . ASP A 1 99 ? 3.479 -10.576 -18.866 1.00 92.38 99 ASP A CA 1
ATOM 784 C C . ASP A 1 99 ? 3.982 -9.453 -19.788 1.00 92.38 99 ASP A C 1
ATOM 786 O O . ASP A 1 99 ? 5.185 -9.182 -19.808 1.00 92.38 99 ASP A O 1
ATOM 790 N N . ALA A 1 100 ? 3.093 -8.791 -20.535 1.00 94.88 100 ALA A N 1
ATOM 791 C CA . ALA A 1 100 ? 3.452 -7.686 -21.418 1.00 94.88 100 ALA A CA 1
ATOM 792 C C . ALA A 1 100 ? 3.514 -6.334 -20.690 1.00 94.88 100 ALA A C 1
ATOM 794 O O . ALA A 1 100 ? 4.067 -5.379 -21.240 1.00 94.88 100 ALA A O 1
ATOM 795 N N . LEU A 1 101 ? 2.987 -6.243 -19.461 1.00 96.44 101 LEU A N 1
ATOM 796 C CA . LEU A 1 101 ? 2.974 -5.005 -18.688 1.00 96.44 101 LEU A CA 1
ATOM 797 C C . LEU A 1 101 ? 4.400 -4.546 -18.367 1.00 96.44 101 LEU A C 1
ATOM 799 O O . LEU A 1 101 ? 5.117 -5.167 -17.577 1.00 96.44 101 LEU A O 1
ATOM 803 N N . SER A 1 102 ? 4.808 -3.416 -18.942 1.00 97.25 102 SER A N 1
ATOM 804 C CA . SER A 1 102 ? 6.132 -2.860 -18.698 1.00 97.25 102 SER A CA 1
ATOM 805 C C . SER A 1 102 ? 6.129 -1.859 -17.540 1.00 97.25 102 SER A C 1
ATOM 807 O O . SER A 1 102 ? 5.133 -1.210 -17.212 1.00 97.25 102 SER A O 1
ATOM 809 N N . VAL A 1 103 ? 7.301 -1.652 -16.935 1.00 97.62 103 VAL A N 1
ATOM 810 C CA . VAL A 1 103 ? 7.492 -0.591 -15.930 1.00 97.62 103 VAL A CA 1
ATOM 811 C C . VAL A 1 103 ? 7.244 0.802 -16.527 1.00 97.62 103 VAL A C 1
ATOM 813 O O . VAL A 1 103 ? 6.815 1.707 -15.810 1.00 97.62 103 VAL A O 1
ATOM 816 N N . ALA A 1 104 ? 7.503 0.993 -17.825 1.00 97.75 104 ALA A N 1
ATOM 817 C CA . ALA A 1 104 ? 7.246 2.261 -18.499 1.00 97.75 104 ALA A CA 1
ATOM 818 C C . ALA A 1 104 ? 5.743 2.572 -18.547 1.00 97.75 104 ALA A C 1
ATOM 820 O O . ALA A 1 104 ? 5.362 3.710 -18.284 1.00 97.75 104 ALA A O 1
ATOM 821 N N . ASP A 1 105 ? 4.898 1.563 -18.773 1.00 97.69 105 ASP A N 1
ATOM 822 C CA . ASP A 1 105 ? 3.438 1.718 -18.777 1.00 97.69 105 ASP A CA 1
ATOM 823 C C . ASP A 1 105 ? 2.929 2.178 -17.409 1.00 97.69 105 ASP A C 1
ATOM 825 O O . ASP A 1 105 ? 2.178 3.147 -17.314 1.00 97.69 105 ASP A O 1
ATOM 829 N N . LEU A 1 106 ? 3.428 1.568 -16.327 1.00 98.00 106 LEU A N 1
ATOM 830 C CA . LEU A 1 106 ? 3.086 1.963 -14.956 1.00 98.00 106 LEU A CA 1
ATOM 831 C C . LEU A 1 106 ? 3.530 3.394 -14.625 1.00 98.00 106 LEU A C 1
ATOM 833 O O . LEU A 1 106 ? 2.796 4.142 -13.973 1.00 98.00 106 LEU A O 1
ATOM 837 N N . LYS A 1 107 ? 4.729 3.791 -15.066 1.00 98.00 107 LYS A N 1
ATOM 838 C CA . LYS A 1 107 ? 5.235 5.158 -14.878 1.00 98.00 107 LYS A CA 1
ATOM 839 C C . LYS A 1 107 ? 4.408 6.174 -15.664 1.00 98.00 107 LYS A C 1
ATOM 841 O O . LYS A 1 107 ? 4.059 7.210 -15.105 1.00 98.00 107 LYS A O 1
ATOM 846 N N . ASN A 1 108 ? 4.065 5.867 -16.914 1.00 97.62 108 ASN A N 1
ATOM 847 C CA . ASN A 1 108 ? 3.225 6.718 -17.755 1.00 97.62 108 ASN A CA 1
ATOM 848 C C . ASN A 1 108 ? 1.820 6.862 -17.163 1.00 97.62 108 ASN A C 1
ATOM 850 O O . ASN A 1 108 ? 1.323 7.978 -17.045 1.00 97.62 108 ASN A O 1
ATOM 854 N N . HIS A 1 109 ? 1.222 5.760 -16.707 1.00 97.62 109 HIS A N 1
ATOM 855 C CA . HIS A 1 109 ? -0.064 5.766 -16.007 1.00 97.62 109 HIS A CA 1
ATOM 856 C C . HIS A 1 109 ? -0.037 6.674 -14.774 1.00 97.62 109 HIS A C 1
ATOM 858 O O . HIS A 1 109 ? -0.901 7.531 -14.607 1.00 97.62 109 HIS A O 1
ATOM 864 N N . LEU A 1 110 ? 0.993 6.556 -13.930 1.00 97.38 110 LEU A N 1
ATOM 865 C CA . LEU A 1 110 ? 1.146 7.444 -12.778 1.00 97.38 110 LEU A CA 1
ATOM 866 C C . LEU A 1 110 ? 1.342 8.908 -13.179 1.00 97.38 110 LEU A C 1
ATOM 868 O O . LEU A 1 110 ? 0.755 9.777 -12.542 1.00 97.38 110 LEU A O 1
ATOM 872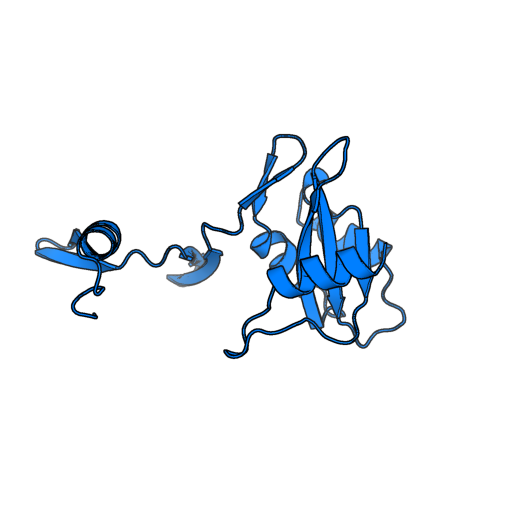 N N . ALA A 1 111 ? 2.120 9.194 -14.225 1.00 97.00 111 ALA A N 1
ATOM 873 C CA . ALA A 1 111 ? 2.374 10.559 -14.686 1.00 97.00 111 ALA A CA 1
ATOM 874 C C . ALA A 1 111 ? 1.102 11.293 -15.152 1.00 97.00 111 ALA A C 1
ATOM 876 O O . ALA A 1 111 ? 1.053 12.520 -15.094 1.00 97.00 111 ALA A O 1
ATOM 877 N N . MET A 1 112 ? 0.058 10.561 -15.557 1.00 96.50 112 MET A N 1
ATOM 878 C CA . MET A 1 112 ? -1.247 11.136 -15.909 1.00 96.50 112 MET A CA 1
ATOM 879 C C . MET A 1 112 ? -2.059 11.605 -14.692 1.00 96.50 112 MET A C 1
ATOM 881 O O . MET A 1 112 ? -2.968 12.422 -14.839 1.00 96.50 112 MET A O 1
ATOM 885 N N . HIS A 1 113 ? -1.756 11.096 -13.494 1.00 93.88 113 HIS A N 1
ATOM 886 C CA . HIS A 1 113 ? -2.576 11.295 -12.292 1.00 93.88 113 HIS A CA 1
ATOM 887 C C . HIS A 1 113 ? -1.810 11.867 -11.095 1.00 93.88 113 HIS A C 1
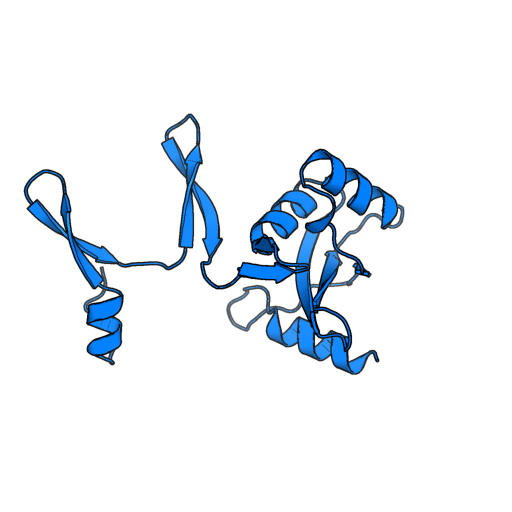ATOM 889 O O . HIS A 1 113 ? -2.423 12.312 -10.124 1.00 93.88 113 HIS A O 1
ATOM 895 N N . ALA A 1 114 ? -0.480 11.844 -11.138 1.00 92.81 114 ALA A N 1
ATOM 896 C CA . ALA A 1 114 ? 0.386 12.240 -10.045 1.00 92.81 114 ALA A CA 1
ATOM 897 C C . ALA A 1 114 ? 1.599 13.033 -10.557 1.00 92.81 114 ALA A C 1
ATOM 899 O O . ALA A 1 114 ? 2.111 12.776 -11.647 1.00 92.81 114 ALA A O 1
ATOM 900 N N . PRO A 1 115 ? 2.107 13.989 -9.763 1.00 92.88 115 PRO A N 1
ATOM 901 C CA . PRO A 1 115 ? 3.322 14.715 -10.102 1.00 92.88 115 PRO A CA 1
ATOM 902 C C . PRO A 1 115 ? 4.550 13.793 -10.095 1.00 92.88 115 PRO A C 1
ATOM 904 O O . PRO A 1 115 ? 4.598 12.797 -9.373 1.00 92.88 115 PRO A O 1
ATOM 907 N N . ALA A 1 116 ? 5.594 14.179 -10.835 1.00 92.38 116 ALA A N 1
ATOM 908 C CA . ALA A 1 116 ? 6.786 13.353 -11.055 1.00 92.38 116 ALA A CA 1
ATOM 909 C C . ALA A 1 116 ? 7.480 12.860 -9.768 1.00 92.38 116 ALA A C 1
ATOM 911 O O . ALA A 1 116 ? 8.019 11.760 -9.743 1.00 92.38 116 ALA A O 1
ATOM 912 N N . TRP A 1 117 ? 7.441 13.634 -8.678 1.00 90.00 117 TRP A N 1
ATOM 913 C CA . TRP A 1 117 ? 8.043 13.259 -7.389 1.00 90.00 117 TRP A CA 1
ATOM 914 C C . TRP A 1 117 ? 7.267 12.177 -6.618 1.00 90.00 117 TRP A C 1
ATOM 916 O O . TRP A 1 117 ? 7.786 11.641 -5.643 1.00 90.00 117 TRP A O 1
ATOM 926 N N . MET A 1 118 ? 6.038 11.845 -7.032 1.00 93.44 118 MET A N 1
ATOM 927 C CA . MET A 1 118 ? 5.267 10.714 -6.497 1.00 93.44 118 MET A CA 1
ATOM 928 C C . MET A 1 118 ? 5.499 9.416 -7.280 1.00 93.44 118 MET A C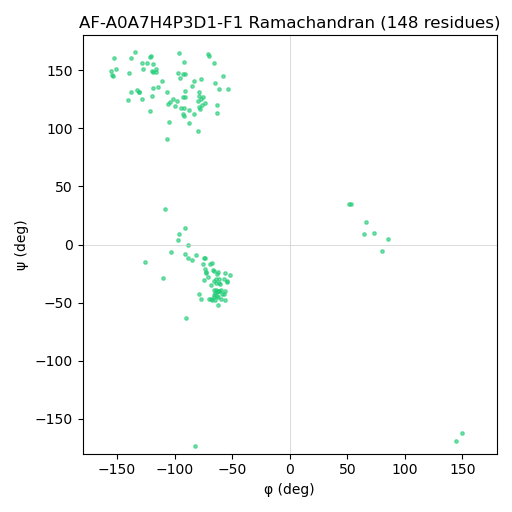 1
ATOM 930 O O . MET A 1 118 ? 5.016 8.366 -6.860 1.00 93.44 118 MET A O 1
ATOM 934 N N . ILE A 1 119 ? 6.207 9.468 -8.412 1.00 95.75 119 ILE A N 1
ATOM 935 C CA . ILE A 1 119 ? 6.459 8.294 -9.248 1.00 95.75 119 ILE A CA 1
ATOM 936 C C . ILE A 1 119 ? 7.604 7.481 -8.626 1.00 95.75 119 ILE A C 1
ATOM 938 O O . ILE A 1 119 ? 8.694 8.027 -8.440 1.00 95.75 119 ILE A O 1
ATOM 942 N N . PRO A 1 120 ? 7.396 6.187 -8.312 1.00 96.25 120 PRO A N 1
ATOM 943 C CA . PRO A 1 120 ? 8.452 5.342 -7.776 1.00 96.25 120 PRO A CA 1
ATOM 944 C C . PRO A 1 120 ? 9.669 5.239 -8.696 1.00 96.25 120 PRO A C 1
ATOM 946 O O . PRO A 1 120 ? 9.558 5.209 -9.923 1.00 96.25 120 PRO A O 1
ATOM 949 N N . GLU A 1 121 ? 10.855 5.154 -8.102 1.00 94.56 121 GLU A N 1
ATOM 950 C CA . GLU A 1 121 ? 12.095 4.995 -8.865 1.00 94.56 121 GLU A CA 1
ATOM 951 C C . GLU A 1 121 ? 12.265 3.546 -9.314 1.00 94.56 121 GLU A C 1
ATOM 953 O O . GLU A 1 121 ? 12.598 3.279 -10.474 1.00 94.56 121 GLU A O 1
ATOM 958 N N . LYS A 1 122 ? 11.972 2.622 -8.393 1.00 95.31 122 LYS A N 1
ATOM 959 C CA . LYS A 1 122 ? 12.133 1.182 -8.561 1.00 95.31 122 LYS A CA 1
ATOM 960 C C . LYS A 1 122 ? 10.774 0.494 -8.625 1.00 95.31 122 LYS A C 1
ATOM 962 O O . LYS A 1 122 ? 9.855 0.835 -7.878 1.00 95.31 122 LYS A O 1
ATOM 967 N N . PHE A 1 123 ? 10.676 -0.494 -9.504 1.00 97.19 123 PHE A N 1
ATOM 968 C CA . PHE A 1 123 ? 9.507 -1.348 -9.658 1.00 97.19 123 PHE A CA 1
ATOM 969 C C . PHE A 1 123 ? 9.957 -2.803 -9.715 1.00 97.19 123 PHE A C 1
ATOM 971 O O . PHE A 1 123 ? 10.861 -3.124 -10.485 1.00 97.19 123 PHE A O 1
ATOM 978 N N . SER A 1 124 ? 9.292 -3.666 -8.955 1.00 96.25 124 SER A N 1
ATOM 979 C CA . SER A 1 124 ? 9.522 -5.110 -8.979 1.00 96.25 124 SER A CA 1
ATOM 980 C C . SER A 1 124 ? 8.199 -5.845 -9.101 1.00 96.25 124 SER A C 1
ATOM 982 O O . SER A 1 124 ? 7.259 -5.582 -8.349 1.00 96.25 124 SER A O 1
ATOM 984 N N . ARG A 1 125 ? 8.135 -6.792 -10.035 1.00 96.38 125 ARG A N 1
ATOM 985 C CA . ARG A 1 125 ? 7.021 -7.733 -10.114 1.00 96.38 125 ARG A CA 1
ATOM 986 C C . ARG A 1 125 ? 7.224 -8.824 -9.070 1.00 96.38 125 ARG A C 1
ATOM 988 O O . ARG A 1 125 ? 8.305 -9.403 -8.988 1.00 96.38 125 ARG A O 1
ATOM 995 N N . LEU A 1 126 ? 6.189 -9.113 -8.293 1.00 95.56 126 LEU A N 1
ATOM 996 C CA . LEU A 1 126 ? 6.147 -10.236 -7.363 1.00 95.56 126 LEU A CA 1
ATOM 997 C C . LEU A 1 126 ? 5.052 -11.213 -7.784 1.00 95.56 126 LEU A C 1
ATOM 999 O O . LEU A 1 126 ? 4.035 -10.815 -8.346 1.00 95.56 126 LEU A O 1
ATOM 1003 N N . ALA A 1 127 ? 5.250 -12.492 -7.466 1.00 93.25 127 ALA A N 1
ATOM 1004 C CA . ALA A 1 127 ? 4.206 -13.500 -7.636 1.00 93.25 127 ALA A CA 1
ATOM 1005 C C . ALA A 1 127 ? 3.040 -13.276 -6.656 1.00 93.25 127 ALA A C 1
ATOM 1007 O O . ALA A 1 127 ? 1.889 -13.528 -6.988 1.00 93.25 127 ALA A O 1
ATOM 1008 N N . VAL A 1 128 ? 3.338 -12.800 -5.442 1.00 94.44 128 VAL A N 1
ATOM 1009 C CA . VAL A 1 128 ? 2.346 -12.488 -4.408 1.00 94.44 128 VAL A CA 1
ATOM 1010 C C . VAL A 1 128 ? 2.901 -11.439 -3.444 1.00 94.44 128 VAL A C 1
ATOM 1012 O O . VAL A 1 128 ? 4.109 -11.385 -3.199 1.00 94.44 128 VAL A O 1
ATOM 1015 N N . LEU A 1 129 ? 2.024 -10.610 -2.875 1.00 96.00 129 LEU A N 1
ATOM 1016 C CA . LEU A 1 129 ? 2.395 -9.689 -1.801 1.00 96.00 129 LEU A CA 1
ATOM 1017 C C . LEU A 1 129 ? 2.378 -10.401 -0.440 1.00 96.00 129 LEU A C 1
ATOM 1019 O O . LEU A 1 129 ? 1.464 -11.182 -0.167 1.00 96.00 129 LEU A O 1
ATOM 1023 N N . PRO A 1 130 ? 3.342 -10.117 0.454 1.00 94.69 130 PRO A N 1
ATOM 1024 C CA . PRO A 1 130 ? 3.323 -10.679 1.795 1.00 94.69 130 PRO A CA 1
ATOM 1025 C C . PRO A 1 130 ? 2.110 -10.166 2.576 1.00 94.69 130 PRO A C 1
ATOM 1027 O O . PRO A 1 130 ? 1.771 -8.981 2.533 1.00 94.69 130 PRO A O 1
ATOM 1030 N N . MET A 1 131 ? 1.487 -11.067 3.331 1.00 93.44 131 MET A N 1
ATOM 1031 C CA . MET A 1 131 ? 0.335 -10.783 4.182 1.00 93.44 131 MET A CA 1
ATOM 1032 C C . MET A 1 131 ? 0.664 -11.077 5.650 1.00 93.44 131 MET A C 1
ATOM 1034 O O . MET A 1 131 ? 1.427 -11.989 5.972 1.00 93.44 131 MET A O 1
ATOM 1038 N N . THR A 1 132 ? 0.048 -10.311 6.543 1.00 91.75 132 THR A N 1
ATOM 1039 C CA . THR A 1 132 ? -0.031 -10.575 7.982 1.00 91.75 132 THR A CA 1
ATOM 1040 C C . THR A 1 132 ? -0.962 -11.761 8.245 1.00 91.75 132 THR A C 1
ATOM 1042 O O . THR A 1 132 ? -1.806 -12.093 7.411 1.00 91.75 132 THR A O 1
ATOM 1045 N N . ALA A 1 133 ? -0.892 -12.347 9.443 1.00 88.38 133 ALA A N 1
ATOM 1046 C CA . ALA A 1 133 ? -1.807 -13.418 9.864 1.00 88.38 133 ALA A CA 1
ATOM 1047 C C . ALA A 1 133 ? -3.298 -13.023 9.779 1.00 88.38 133 ALA A C 1
ATOM 1049 O O . ALA A 1 133 ? -4.157 -13.878 9.606 1.00 88.38 133 ALA A O 1
ATOM 1050 N N . ASN A 1 134 ? -3.597 -11.721 9.836 1.00 87.75 134 ASN A N 1
ATOM 1051 C CA . ASN A 1 134 ? -4.951 -11.175 9.733 1.00 87.75 134 ASN A CA 1
ATOM 1052 C C . ASN A 1 134 ? -5.364 -10.833 8.287 1.00 87.75 134 ASN A C 1
ATOM 1054 O O . ASN A 1 134 ? -6.304 -10.065 8.088 1.00 87.75 134 ASN A O 1
ATOM 1058 N N . GLY A 1 135 ? -4.631 -11.314 7.278 1.00 85.56 135 GLY A N 1
ATOM 1059 C CA . GLY A 1 135 ? -4.963 -11.117 5.862 1.00 85.56 135 GLY A CA 1
ATOM 1060 C C . GLY A 1 135 ? -4.717 -9.702 5.324 1.00 85.56 135 GLY A C 1
ATOM 1061 O O . GLY A 1 135 ? -5.131 -9.384 4.215 1.00 85.56 135 GLY A O 1
ATOM 1062 N N . LYS A 1 136 ? -4.051 -8.828 6.089 1.00 86.81 136 LYS A N 1
ATOM 1063 C CA . LYS A 1 136 ? -3.651 -7.488 5.622 1.00 86.81 136 LYS A CA 1
ATOM 1064 C C . LYS A 1 136 ? -2.266 -7.539 5.003 1.00 86.81 136 LYS A C 1
ATOM 1066 O O . LYS A 1 136 ? -1.415 -8.241 5.538 1.00 86.81 136 LYS A O 1
ATOM 1071 N N . LYS A 1 137 ? -2.006 -6.724 3.982 1.00 90.69 137 LYS A N 1
ATOM 1072 C CA . LYS A 1 137 ? -0.666 -6.560 3.397 1.00 90.69 137 LYS A CA 1
ATOM 1073 C C . LYS A 1 137 ? 0.376 -6.211 4.455 1.00 90.69 137 LYS A C 1
ATOM 1075 O O . LYS A 1 137 ? 0.162 -5.309 5.267 1.00 90.69 137 LYS A O 1
ATOM 1080 N N . ASP A 1 138 ? 1.510 -6.895 4.406 1.00 92.44 138 ASP A N 1
ATOM 1081 C CA . ASP A 1 138 ? 2.598 -6.760 5.366 1.00 92.44 138 ASP A CA 1
ATOM 1082 C C . ASP A 1 138 ? 3.784 -6.004 4.757 1.00 92.44 138 ASP A C 1
ATOM 1084 O O . ASP A 1 138 ? 4.692 -6.568 4.143 1.00 92.44 138 ASP A O 1
ATOM 1088 N N . ARG A 1 139 ? 3.767 -4.682 4.938 1.00 91.31 139 ARG A N 1
ATOM 1089 C CA . ARG A 1 139 ? 4.817 -3.786 4.437 1.00 91.31 139 ARG A CA 1
ATOM 1090 C C . ARG A 1 139 ? 6.166 -4.034 5.113 1.00 91.31 139 ARG A C 1
ATOM 1092 O O . ARG A 1 139 ? 7.198 -3.852 4.473 1.00 91.31 139 ARG A O 1
ATOM 1099 N N . LEU A 1 140 ? 6.163 -4.449 6.382 1.00 89.69 140 LEU A N 1
ATOM 1100 C CA . LEU A 1 140 ? 7.391 -4.727 7.124 1.00 89.69 140 LEU A CA 1
ATOM 1101 C C . LEU A 1 140 ? 8.054 -5.994 6.585 1.00 89.69 140 LEU A C 1
ATOM 1103 O O . LEU A 1 140 ? 9.242 -5.982 6.272 1.00 89.69 140 LEU A O 1
ATOM 1107 N N . ARG A 1 141 ? 7.268 -7.056 6.390 1.00 92.62 141 ARG A N 1
ATOM 1108 C CA . ARG A 1 141 ? 7.761 -8.287 5.771 1.00 92.62 141 ARG A CA 1
ATOM 1109 C C . ARG A 1 141 ? 8.255 -8.049 4.348 1.00 92.62 141 ARG A C 1
ATOM 1111 O O . ARG A 1 141 ? 9.300 -8.582 3.993 1.00 92.62 141 ARG A O 1
ATOM 1118 N N . LEU A 1 142 ? 7.561 -7.221 3.561 1.00 93.56 142 LEU A N 1
ATOM 1119 C CA . LEU A 1 142 ? 8.044 -6.836 2.232 1.00 93.56 142 LEU A CA 1
ATOM 1120 C C . LEU A 1 142 ? 9.408 -6.137 2.306 1.00 93.56 142 LEU A C 1
ATOM 1122 O O . LEU A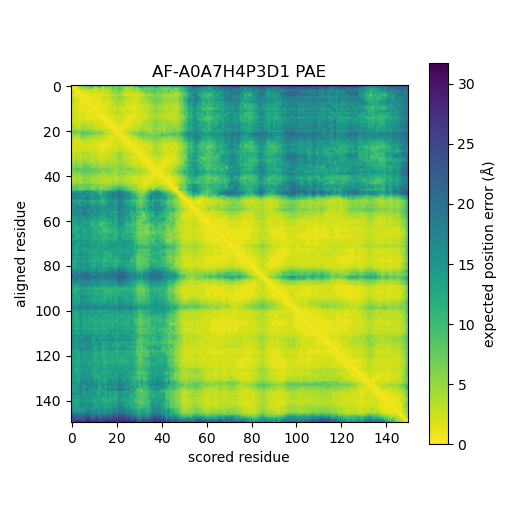 1 142 ? 10.309 -6.502 1.560 1.00 93.56 142 LEU A O 1
ATOM 1126 N N . LYS A 1 143 ? 9.582 -5.171 3.220 1.00 90.19 143 LYS A N 1
ATOM 1127 C CA . LYS A 1 143 ? 10.864 -4.473 3.406 1.00 90.19 143 LYS A CA 1
ATOM 1128 C C . LYS A 1 143 ? 11.999 -5.457 3.715 1.00 90.19 143 LYS A C 1
ATOM 1130 O O . LYS A 1 143 ? 13.066 -5.331 3.130 1.00 90.19 143 LYS A O 1
ATOM 1135 N N . ASN A 1 144 ? 11.757 -6.448 4.572 1.00 89.50 144 ASN A N 1
ATOM 1136 C CA . ASN A 1 144 ? 12.762 -7.457 4.917 1.00 89.50 144 ASN A CA 1
ATOM 1137 C C . ASN A 1 144 ? 13.133 -8.342 3.717 1.00 89.50 144 ASN A C 1
ATOM 1139 O O . ASN A 1 144 ? 14.315 -8.506 3.441 1.00 89.50 144 ASN A O 1
ATOM 1143 N N .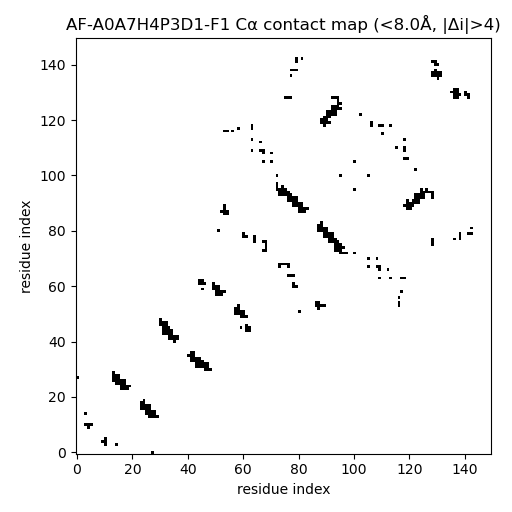 ILE A 1 145 ? 12.143 -8.827 2.954 1.00 89.25 145 ILE A N 1
ATOM 1144 C CA . ILE A 1 145 ? 12.382 -9.627 1.735 1.00 89.25 145 ILE A CA 1
ATOM 1145 C C . ILE A 1 145 ? 13.263 -8.860 0.742 1.00 89.25 145 ILE A C 1
ATOM 1147 O O . ILE A 1 145 ? 14.145 -9.433 0.113 1.00 89.25 145 ILE A O 1
ATOM 1151 N N . LEU A 1 146 ? 13.032 -7.555 0.596 1.00 87.56 146 LEU A N 1
ATOM 1152 C CA . LEU A 1 146 ? 13.795 -6.721 -0.330 1.00 87.56 146 LEU A CA 1
ATOM 1153 C C . LEU A 1 146 ? 15.237 -6.467 0.127 1.00 87.56 146 LEU A C 1
ATOM 1155 O O . LEU A 1 146 ? 16.095 -6.262 -0.725 1.00 87.56 146 LEU A O 1
ATOM 1159 N N . LEU A 1 147 ? 15.505 -6.483 1.437 1.00 81.00 147 LEU A N 1
ATOM 1160 C CA . LEU A 1 147 ? 16.860 -6.369 1.986 1.00 81.00 147 LEU A CA 1
ATOM 1161 C C . LEU A 1 147 ? 17.671 -7.657 1.802 1.00 81.00 147 LEU A C 1
ATOM 1163 O O . LEU A 1 147 ? 18.880 -7.582 1.647 1.00 81.00 147 LEU A O 1
ATOM 1167 N N . GLU A 1 148 ? 17.020 -8.821 1.788 1.00 75.69 148 GLU A N 1
ATOM 1168 C CA . GLU A 1 148 ? 17.668 -10.126 1.572 1.00 75.69 148 GLU A CA 1
ATOM 1169 C C . GLU A 1 148 ? 18.072 -10.377 0.106 1.00 75.69 148 GLU A C 1
ATOM 1171 O O . GLU A 1 148 ? 18.791 -11.329 -0.185 1.00 75.69 148 GLU A O 1
ATOM 1176 N N . GLN A 1 149 ? 17.600 -9.544 -0.827 1.00 61.34 149 GLN A N 1
ATOM 1177 C CA . GLN A 1 149 ? 17.898 -9.639 -2.262 1.00 61.34 149 GLN A CA 1
ATOM 1178 C C . GLN A 1 149 ? 19.040 -8.713 -2.723 1.00 61.34 149 GLN A C 1
ATOM 1180 O O . GLN A 1 149 ? 19.301 -8.635 -3.926 1.00 61.34 149 GLN A O 1
ATOM 1185 N N . VAL A 1 150 ? 19.681 -7.994 -1.795 1.00 53.00 150 VAL A N 1
ATOM 1186 C CA . VAL A 1 150 ? 20.841 -7.111 -2.028 1.00 53.00 150 VAL A CA 1
ATOM 1187 C C . VAL A 1 150 ? 22.093 -7.769 -1.468 1.00 53.00 150 VAL A C 1
ATOM 1189 O O . VAL A 1 150 ? 23.125 -7.717 -2.172 1.00 53.00 150 VAL A O 1
#

Solvent-accessible surface area (backbone atoms only — not comparable to full-atom values): 9290 Å² total; per-residue (Å²): 134,80,97,65,55,95,47,65,66,64,22,59,76,29,50,42,77,42,81,53,99,91,41,79,39,80,41,75,67,81,55,63,40,67,48,65,53,99,85,66,47,82,42,80,61,40,48,71,86,46,61,47,72,42,95,89,39,84,44,51,50,52,46,52,37,48,59,52,50,68,39,89,62,34,75,42,63,51,65,45,78,46,83,51,98,87,54,51,43,41,34,37,39,33,26,58,89,52,86,81,71,48,72,65,56,57,50,52,58,42,57,76,78,41,61,76,89,71,56,55,82,42,77,44,84,39,97,67,82,52,59,40,98,85,74,43,79,26,64,67,59,44,53,52,58,60,60,76,75,110

Sequence (150 aa):
MALGYSDPQLTAERFISIPYQGTDVLFYRTDDRATCDQDSNIVLVGRGNHICKIRGFRVNLAGIEHLLRLHHAVEDVLIVVEETPDEPRLHACYVTQDDALSVADLKNHLAMHAPAWMIPEKFSRLAVLPMTANGKKDRLRLKNILLEQV

Radius of gyration: 18.78 Å; Cα contacts (8 Å, |Δi|>4): 216; chains: 1; bounding box: 49×33×52 Å

Nearest PDB structures (foldseek):
  6vhv-assembly1_A  TM=9.598E-01  e=2.234E-24  Klebsiella oxytoca
  6vhy-assembly1_C  TM=6.124E-01  e=6.567E-20  Klebsiella oxytoca
  6vhy-assembly2_D  TM=5.966E-01  e=6.597E-19  Klebsiella oxytoca
  3cw8-assembly1_X  TM=7.142E-01  e=2.102E-10  unclassified
  4dg8-assembly1_A  TM=5.672E-01  e=3.042E-11  Pseudomonas aeruginosa PAO1

Foldseek 3Di:
DDPADPDVVRRPVFWDFDDDPNDTDTHGRPQWDWDADPVRDIGTQGGVPQWDAWPNDTARQSNLQVLLCVPPFFPGKGWAWDDDPVTTFIEIETEGP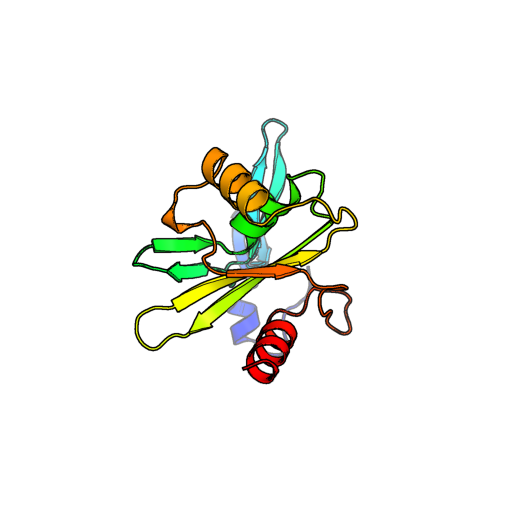DPPDDLVNSQVSCVVPHPPRNRGPHYHYDNDFDADPVRHGDRPVVVVVVVVVD

pLDDT: mean 91.06, std 7.49, range [53.0, 98.0]